Protein AF-A0A0E3PCR7-F1 (afdb_monomer_lite)

Organism: NCBI:txid1434119

pLDDT: mean 77.29, std 13.7, range [46.72, 91.5]

Foldseek 3Di:
DFQKFAQEPQLLVQLVVLVQDVVVVVLCVVVHGDMDTPVRLVVSCVVVDPCPPCVSNSVSSSVSRRVVVVPPPPPDPDCPDDEDAPDVVCVPPDDDYDHDDDD

Sequence (103 aa):
MEKKYCLNEEAFDLMETFNVAKIWQQKLSDYKNKIFSDEEMHRILALLLSPDRNKNIKKRILEACAIAAYHQMTNIPVVTAFLSDDAPQFRQLTYHHALCWIT

Secondary structure (DSSP, 8-state):
---EEE-SHHHHHHHHHTT--HHHHHHHHTTTT-EEEHHHHHHHHHHHS-TTT-HHHHHHHHHHHHHHHHHH-TTS---------S-TTTTTS-S--------

Radius of gyration: 16.65 Å; chains: 1; bounding box: 37×40×42 Å

Structure (mmCIF, N/CA/C/O backbone):
data_AF-A0A0E3PCR7-F1
#
_entry.id   AF-A0A0E3PCR7-F1
#
loop_
_atom_site.group_PDB
_atom_site.id
_atom_site.type_symbol
_atom_site.label_atom_id
_atom_site.label_alt_id
_atom_site.label_comp_id
_atom_site.label_asym_id
_atom_site.label_entity_id
_atom_site.label_seq_id
_atom_site.pdbx_PDB_ins_code
_atom_site.Cartn_x
_atom_site.Cartn_y
_atom_site.Cartn_z
_atom_site.occupancy
_atom_site.B_iso_or_equiv
_atom_site.auth_seq_id
_atom_site.auth_comp_id
_atom_site.auth_asym_id
_atom_site.auth_atom_id
_atom_site.pdbx_PDB_model_num
ATOM 1 N N . MET A 1 1 ? 19.841 8.714 0.775 1.00 52.97 1 MET A N 1
ATOM 2 C CA . MET A 1 1 ? 18.511 9.029 0.214 1.00 52.97 1 MET A CA 1
ATOM 3 C C . MET A 1 1 ? 17.566 9.252 1.372 1.00 52.97 1 MET A C 1
ATOM 5 O O . MET A 1 1 ? 17.511 8.415 2.262 1.00 52.97 1 MET A O 1
ATOM 9 N N . GLU A 1 2 ? 16.903 10.397 1.399 1.00 67.38 2 GLU A N 1
ATOM 10 C CA . GLU A 1 2 ? 15.919 10.725 2.429 1.00 67.38 2 GLU A CA 1
ATOM 11 C C . GLU A 1 2 ? 14.616 9.962 2.147 1.00 67.38 2 GLU A C 1
ATOM 13 O O . GLU A 1 2 ? 14.187 9.888 0.991 1.00 67.38 2 GLU A O 1
ATOM 18 N N . LYS A 1 3 ? 14.013 9.342 3.169 1.00 76.62 3 LYS A N 1
ATOM 19 C CA . LYS A 1 3 ? 12.758 8.596 3.003 1.00 76.62 3 LYS A CA 1
ATOM 20 C C . LYS A 1 3 ? 11.616 9.579 2.772 1.00 76.62 3 LYS A C 1
ATOM 22 O O . LYS A 1 3 ? 11.396 10.479 3.581 1.00 76.62 3 LYS A O 1
ATOM 27 N N . LYS A 1 4 ? 10.891 9.382 1.675 1.00 86.69 4 LYS A N 1
ATOM 28 C CA . LYS A 1 4 ? 9.696 10.152 1.326 1.00 86.69 4 LYS A CA 1
ATOM 29 C C . LYS A 1 4 ? 8.478 9.245 1.375 1.00 86.69 4 LYS A C 1
ATOM 31 O O . LYS A 1 4 ? 8.576 8.065 1.050 1.00 86.69 4 LYS A O 1
ATOM 36 N N . TYR A 1 5 ? 7.347 9.818 1.753 1.00 88.12 5 TYR A N 1
ATOM 37 C CA . TYR A 1 5 ? 6.063 9.135 1.845 1.00 88.12 5 TYR A CA 1
ATOM 38 C C . TYR A 1 5 ? 5.052 9.904 1.010 1.00 88.12 5 TYR A C 1
ATOM 40 O O . TYR A 1 5 ? 4.968 11.126 1.119 1.00 88.12 5 TYR A O 1
ATOM 48 N N . CYS A 1 6 ? 4.286 9.211 0.175 1.00 88.31 6 CYS A N 1
ATOM 49 C CA . CYS A 1 6 ? 3.245 9.832 -0.629 1.00 88.31 6 CYS A CA 1
ATOM 50 C C . CYS A 1 6 ? 1.876 9.302 -0.217 1.00 88.31 6 CYS A C 1
ATOM 52 O O . CYS A 1 6 ? 1.698 8.099 -0.052 1.00 88.31 6 CYS A O 1
ATOM 54 N N . LEU A 1 7 ? 0.917 10.213 -0.063 1.00 87.31 7 LEU A N 1
ATOM 55 C CA . LEU A 1 7 ? -0.495 9.908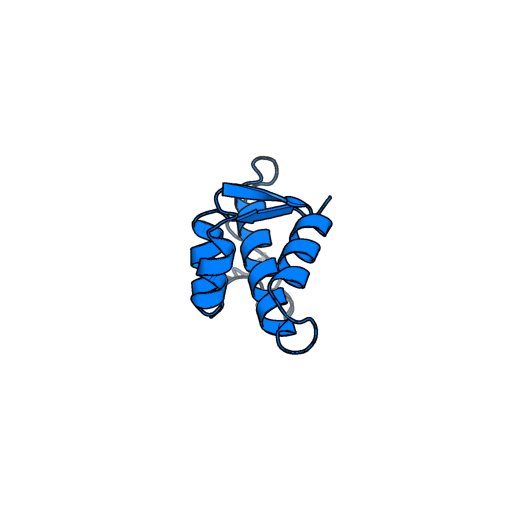 0.161 1.00 87.31 7 LEU A CA 1
ATOM 56 C C . LEU A 1 7 ? -1.282 10.203 -1.125 1.00 87.31 7 LEU A C 1
ATOM 58 O O . LEU A 1 7 ? -2.019 11.183 -1.203 1.00 87.31 7 LEU A O 1
ATOM 62 N N . ASN A 1 8 ? -1.083 9.388 -2.160 1.00 87.88 8 ASN A N 1
ATOM 63 C CA . ASN A 1 8 ? -1.862 9.399 -3.406 1.00 87.88 8 ASN A CA 1
ATOM 64 C C . ASN A 1 8 ? -2.926 8.283 -3.388 1.00 87.88 8 ASN A C 1
ATOM 66 O O . ASN A 1 8 ? -3.057 7.561 -2.405 1.00 87.88 8 ASN A O 1
ATOM 70 N N . GLU A 1 9 ? -3.692 8.139 -4.470 1.00 87.38 9 GLU A N 1
ATOM 71 C CA . GLU A 1 9 ? -4.716 7.085 -4.600 1.00 87.38 9 GLU A CA 1
ATOM 72 C C . GLU A 1 9 ? -4.130 5.680 -4.449 1.00 87.38 9 GLU A C 1
ATOM 74 O O . GLU A 1 9 ? -4.629 4.898 -3.648 1.00 87.38 9 GLU A O 1
ATOM 79 N N . GLU A 1 10 ? -2.985 5.428 -5.076 1.00 89.31 10 GLU A N 1
ATOM 80 C CA . GLU A 1 10 ? -2.251 4.169 -4.943 1.00 89.31 10 GLU A CA 1
ATOM 81 C C . GLU A 1 10 ? -1.876 3.840 -3.488 1.00 89.31 10 GLU A C 1
ATOM 83 O O . GLU A 1 10 ? -1.979 2.691 -3.063 1.00 89.31 10 GLU A O 1
ATOM 88 N N . ALA A 1 11 ? -1.480 4.831 -2.684 1.00 90.81 11 ALA A N 1
ATOM 89 C CA . ALA A 1 11 ? -1.204 4.612 -1.268 1.00 90.81 11 ALA A CA 1
ATOM 90 C C . ALA A 1 11 ? -2.458 4.141 -0.514 1.00 90.81 11 ALA A C 1
ATOM 92 O O . ALA A 1 11 ? -2.348 3.300 0.378 1.00 90.81 11 ALA A O 1
ATOM 93 N N . PHE A 1 12 ? -3.648 4.643 -0.864 1.00 90.12 12 PHE A N 1
ATOM 94 C CA . PHE A 1 12 ? -4.906 4.181 -0.269 1.00 90.12 12 PHE A CA 1
ATOM 95 C C . PHE A 1 12 ? -5.275 2.762 -0.730 1.00 90.12 12 PHE A C 1
ATOM 97 O O . PHE A 1 12 ? -5.670 1.953 0.114 1.00 90.12 12 PHE A O 1
ATOM 104 N N . ASP A 1 13 ? -5.052 2.426 -2.003 1.00 90.38 13 ASP A N 1
ATOM 105 C CA . ASP A 1 13 ? -5.260 1.072 -2.541 1.00 90.38 13 ASP A CA 1
ATOM 106 C C . ASP A 1 13 ? -4.318 0.047 -1.871 1.00 90.38 13 ASP A C 1
ATOM 108 O O . ASP A 1 13 ? -4.720 -1.051 -1.464 1.00 90.38 13 ASP A O 1
ATOM 112 N N . LEU A 1 14 ? -3.054 0.430 -1.657 1.00 90.75 14 LEU A N 1
ATOM 113 C CA . LEU A 1 14 ? -2.075 -0.368 -0.914 1.00 90.75 14 LEU A CA 1
ATOM 114 C C . LEU A 1 14 ? -2.468 -0.522 0.561 1.00 90.75 14 LEU A C 1
ATOM 116 O O . LEU A 1 14 ? -2.334 -1.606 1.126 1.00 90.75 14 LEU A O 1
ATOM 120 N N . MET A 1 15 ? -3.000 0.526 1.198 1.00 91.06 15 MET A N 1
ATOM 121 C CA . MET A 1 15 ? -3.512 0.433 2.570 1.00 91.06 15 MET A CA 1
ATOM 122 C C . MET A 1 15 ? -4.695 -0.536 2.687 1.00 91.06 15 MET A C 1
ATOM 124 O O . MET A 1 15 ? -4.788 -1.248 3.690 1.00 91.06 15 MET A O 1
ATOM 128 N N . GLU A 1 16 ? -5.591 -0.578 1.696 1.00 89.75 16 GLU A N 1
ATOM 129 C CA . GLU A 1 16 ? -6.676 -1.566 1.645 1.00 89.75 16 GLU A CA 1
ATOM 130 C C . GLU A 1 16 ? -6.113 -2.985 1.505 1.00 89.75 16 GLU A C 1
ATOM 132 O O . GLU A 1 16 ? -6.459 -3.865 2.296 1.00 89.75 16 GLU A O 1
ATOM 137 N N . THR A 1 17 ? -5.140 -3.176 0.611 1.00 91.06 17 THR A N 1
ATOM 138 C CA . THR A 1 17 ? -4.424 -4.452 0.435 1.00 91.06 17 THR A CA 1
ATOM 139 C C . THR A 1 17 ? -3.723 -4.909 1.721 1.00 91.06 17 THR A C 1
ATOM 141 O O . THR A 1 17 ? -3.726 -6.093 2.060 1.00 91.06 17 THR A O 1
ATOM 144 N N . PHE A 1 18 ? -3.163 -3.980 2.500 1.00 89.56 18 PHE A N 1
ATOM 145 C CA . PHE A 1 18 ? -2.501 -4.270 3.779 1.00 89.56 18 PHE A CA 1
ATOM 146 C C . PHE A 1 18 ? -3.474 -4.406 4.959 1.00 89.56 18 PHE A C 1
ATOM 148 O O . PHE A 1 18 ? -3.049 -4.547 6.115 1.00 89.56 18 PHE A O 1
ATOM 155 N N . ASN A 1 19 ? -4.782 -4.404 4.694 1.00 88.44 19 ASN A N 1
ATOM 156 C CA . ASN A 1 19 ? -5.836 -4.578 5.686 1.00 88.44 19 ASN A CA 1
ATOM 157 C C . ASN A 1 19 ? -5.798 -3.483 6.777 1.00 88.44 19 ASN A C 1
ATOM 159 O O . ASN A 1 19 ? -5.886 -3.762 7.979 1.00 88.44 19 ASN A O 1
ATOM 163 N N . VAL A 1 20 ? -5.582 -2.226 6.368 1.00 88.75 20 VAL A N 1
ATOM 164 C CA . VAL A 1 20 ? -5.707 -1.036 7.224 1.00 88.75 20 VAL A CA 1
ATOM 165 C C . VAL A 1 20 ? -7.185 -0.649 7.315 1.00 88.75 20 VAL A C 1
ATOM 167 O O . VAL A 1 20 ? -7.862 -0.499 6.305 1.00 88.75 20 VAL A O 1
ATOM 170 N N . ALA A 1 21 ? -7.710 -0.466 8.531 1.00 87.94 21 ALA A N 1
ATOM 171 C CA . ALA A 1 21 ? -9.128 -0.148 8.711 1.00 87.94 21 ALA A CA 1
ATOM 172 C C . ALA A 1 21 ? -9.521 1.195 8.061 1.00 87.94 21 ALA A C 1
ATOM 174 O O . ALA A 1 21 ? -8.802 2.189 8.196 1.00 87.94 21 ALA A O 1
ATOM 175 N N . LYS A 1 22 ? -10.720 1.253 7.461 1.00 87.06 22 LYS A N 1
ATOM 176 C CA . LYS A 1 22 ? -11.252 2.438 6.752 1.00 87.06 22 LYS A CA 1
ATOM 177 C C . LYS A 1 22 ? -11.291 3.715 7.594 1.00 87.06 22 LYS A C 1
ATOM 179 O O . LYS A 1 22 ? -11.114 4.801 7.060 1.00 87.06 22 LYS A O 1
ATOM 184 N N . ILE A 1 23 ? -11.445 3.595 8.915 1.00 86.81 23 ILE A N 1
ATOM 185 C CA . ILE A 1 23 ? -11.390 4.735 9.849 1.00 86.81 23 ILE A CA 1
ATOM 186 C C . ILE A 1 23 ? -10.045 5.474 9.741 1.00 86.81 23 ILE A C 1
ATOM 188 O O . ILE A 1 23 ? -9.998 6.699 9.809 1.00 86.81 23 ILE A O 1
ATOM 192 N N . TRP A 1 24 ? -8.941 4.743 9.560 1.00 86.44 24 TRP A N 1
ATOM 193 C CA . TRP A 1 24 ? -7.610 5.337 9.412 1.00 86.44 24 TRP A CA 1
ATOM 194 C C . TRP A 1 24 ? -7.399 5.924 8.021 1.00 86.44 24 TRP A C 1
ATOM 196 O O . TRP A 1 24 ? -6.818 6.998 7.912 1.00 86.44 24 TRP A O 1
ATOM 206 N N . GLN A 1 25 ? -7.925 5.273 6.982 1.00 85.75 25 GLN A N 1
ATOM 207 C CA . GLN A 1 25 ? -7.911 5.808 5.618 1.00 85.75 25 GLN A CA 1
ATOM 208 C C . GLN A 1 25 ? -8.687 7.132 5.533 1.00 85.75 25 GLN A C 1
ATOM 210 O O . GLN A 1 25 ? -8.186 8.094 4.967 1.00 85.75 25 GLN A O 1
ATOM 215 N N . GLN A 1 26 ? -9.854 7.225 6.178 1.00 86.81 26 GLN A N 1
ATOM 216 C CA . GLN A 1 26 ? -10.630 8.469 6.267 1.00 86.81 26 GLN A CA 1
ATOM 217 C C . GLN A 1 26 ? -9.887 9.565 7.039 1.00 86.81 26 GLN A C 1
ATOM 219 O O . GLN A 1 26 ? -9.848 10.706 6.609 1.00 86.81 26 GLN A O 1
ATOM 224 N N . LYS A 1 27 ? -9.225 9.242 8.155 1.00 86.44 27 LYS A N 1
ATOM 225 C CA . LYS A 1 27 ? -8.394 10.235 8.863 1.00 86.44 27 LYS A CA 1
ATOM 226 C C . LYS A 1 27 ? -7.208 10.726 8.028 1.00 86.44 27 LYS A C 1
ATOM 228 O O . LYS A 1 27 ? -6.738 11.841 8.219 1.00 86.44 27 LYS A O 1
ATOM 233 N N . LEU A 1 28 ? -6.696 9.882 7.136 1.00 85.94 28 LEU A N 1
ATOM 234 C CA . LEU A 1 28 ? -5.591 10.218 6.244 1.00 85.94 28 LEU A CA 1
ATOM 235 C C . LEU A 1 28 ? -6.053 10.902 4.953 1.00 85.94 28 LEU A C 1
ATOM 237 O O . LEU A 1 28 ? -5.225 11.526 4.292 1.00 85.94 28 LEU A O 1
ATOM 241 N N . SER A 1 29 ? -7.343 10.844 4.597 1.00 84.25 29 SER A N 1
ATOM 242 C CA . SER A 1 29 ? -7.849 11.489 3.379 1.00 84.25 29 SER A CA 1
ATOM 243 C C . SER A 1 29 ? -7.709 13.009 3.414 1.00 84.25 29 SER A C 1
ATOM 245 O O . SER A 1 29 ? -7.518 13.618 2.365 1.00 84.25 29 SER A O 1
ATOM 247 N N . ASP A 1 30 ? -7.682 13.610 4.607 1.00 83.38 30 ASP A N 1
ATOM 248 C CA . ASP A 1 30 ? -7.412 15.044 4.804 1.00 83.38 30 ASP A CA 1
ATOM 249 C C . ASP A 1 30 ? -5.998 15.451 4.341 1.00 83.38 30 ASP A C 1
ATOM 251 O O . ASP A 1 30 ? -5.720 16.618 4.058 1.00 83.38 30 ASP A O 1
ATOM 255 N N . TYR A 1 31 ? -5.096 14.475 4.232 1.00 82.62 31 TYR A N 1
ATOM 256 C CA . TYR A 1 31 ? -3.700 14.637 3.835 1.00 82.62 31 TYR A CA 1
ATOM 257 C C . TYR A 1 31 ? -3.425 14.126 2.407 1.00 82.62 31 TYR A C 1
ATOM 259 O O . TYR A 1 31 ? -2.261 14.008 2.017 1.00 82.62 31 TYR A O 1
ATOM 267 N N . LYS A 1 32 ? -4.474 13.829 1.620 1.00 80.50 32 LYS A N 1
ATOM 268 C CA . LYS A 1 32 ? -4.365 13.324 0.241 1.00 80.50 32 LYS A CA 1
ATOM 269 C C . LYS A 1 32 ? -3.603 14.308 -0.667 1.00 80.50 32 LYS A C 1
ATOM 271 O O . LYS A 1 32 ? -3.688 15.525 -0.510 1.00 80.50 32 LYS A O 1
ATOM 276 N N . ASN A 1 33 ? -2.875 13.760 -1.640 1.00 79.00 33 ASN A N 1
ATOM 277 C CA . ASN A 1 33 ? -2.065 14.444 -2.656 1.00 79.00 33 ASN A CA 1
ATOM 278 C C . ASN A 1 33 ? -0.880 15.259 -2.113 1.00 79.00 33 ASN A C 1
ATOM 280 O O . ASN A 1 33 ? -0.432 16.211 -2.751 1.00 79.00 33 ASN A O 1
ATOM 284 N N . LYS A 1 34 ? -0.347 14.883 -0.947 1.00 81.50 34 LYS A N 1
ATOM 285 C CA . LYS A 1 34 ? 0.863 15.488 -0.381 1.00 81.50 34 LYS A CA 1
ATOM 286 C C . LYS A 1 34 ? 1.985 14.464 -0.252 1.00 81.50 34 LYS A C 1
ATOM 288 O O . LYS A 1 34 ? 1.752 13.279 0.001 1.00 81.50 34 LYS A O 1
ATOM 293 N N . ILE A 1 35 ? 3.209 14.951 -0.436 1.00 84.38 35 ILE A N 1
ATOM 294 C CA . ILE A 1 35 ? 4.439 14.219 -0.148 1.00 84.38 35 ILE A CA 1
ATOM 295 C C . ILE A 1 35 ? 4.927 14.697 1.214 1.00 84.38 35 ILE A C 1
ATOM 297 O O . ILE A 1 35 ? 5.004 15.899 1.453 1.00 84.38 35 ILE A O 1
ATOM 301 N N . PHE A 1 36 ? 5.257 13.752 2.081 1.00 86.06 36 PHE A N 1
ATOM 302 C CA . PHE A 1 36 ? 5.739 14.000 3.430 1.00 86.06 36 PHE A CA 1
ATOM 303 C C . PHE A 1 36 ? 7.168 13.488 3.576 1.00 86.06 36 PHE A C 1
ATOM 305 O O . PHE A 1 36 ? 7.534 12.440 3.027 1.00 86.06 36 PHE A O 1
ATOM 312 N N . SER A 1 37 ? 7.968 14.223 4.342 1.00 87.38 37 SER A N 1
ATOM 313 C CA . SER A 1 37 ? 9.226 13.712 4.885 1.00 87.38 37 SER A CA 1
ATOM 314 C C . SER A 1 37 ? 8.969 12.634 5.946 1.00 87.38 37 SER A C 1
ATOM 316 O O . SER A 1 37 ? 7.856 12.484 6.464 1.00 87.38 37 SER A O 1
ATOM 318 N N . ASP A 1 38 ? 10.011 11.877 6.292 1.00 85.69 38 ASP A N 1
ATOM 319 C CA . ASP A 1 38 ? 9.940 10.860 7.345 1.00 85.69 38 ASP A CA 1
ATOM 320 C C . ASP A 1 38 ? 9.463 11.441 8.678 1.00 85.69 38 ASP A C 1
ATOM 322 O O . ASP A 1 38 ? 8.560 10.888 9.308 1.00 85.69 38 ASP A O 1
ATOM 326 N N . GLU A 1 39 ? 9.984 12.600 9.068 1.00 86.62 39 GLU A N 1
ATOM 327 C CA . GLU A 1 39 ? 9.626 13.251 10.325 1.00 86.62 39 GLU A CA 1
ATOM 328 C C . GLU A 1 39 ? 8.165 13.707 10.350 1.00 86.62 39 GLU A C 1
ATOM 330 O O . GLU A 1 39 ? 7.457 13.471 11.332 1.00 86.62 39 GLU A O 1
ATOM 335 N N . GLU A 1 40 ? 7.689 14.332 9.272 1.00 88.06 40 GLU A N 1
ATOM 336 C CA . GLU A 1 40 ? 6.307 14.807 9.166 1.00 88.06 40 GLU A CA 1
ATOM 337 C C . GLU A 1 40 ? 5.315 13.647 9.205 1.00 88.06 40 GLU A C 1
ATOM 339 O O . GLU A 1 40 ? 4.336 13.695 9.954 1.00 88.06 40 GLU A O 1
ATOM 344 N N . MET A 1 41 ? 5.599 12.569 8.468 1.00 87.69 41 MET A N 1
ATOM 345 C CA . MET A 1 41 ? 4.752 11.379 8.457 1.00 87.69 41 MET A CA 1
ATOM 346 C C . MET A 1 41 ? 4.692 10.735 9.847 1.00 87.69 41 MET A C 1
ATOM 348 O O . MET A 1 41 ? 3.616 10.383 10.337 1.00 87.69 41 MET A O 1
ATOM 352 N N . HIS A 1 42 ? 5.832 10.633 10.539 1.00 87.31 42 HIS A N 1
ATOM 353 C CA . HIS A 1 42 ? 5.876 10.104 11.901 1.00 87.31 42 HIS A CA 1
ATOM 354 C C . HIS A 1 42 ? 5.110 10.980 12.897 1.00 87.31 42 HIS A C 1
ATOM 356 O O . HIS A 1 42 ? 4.456 10.423 13.785 1.00 87.31 42 HIS A O 1
ATOM 362 N N . ARG A 1 43 ? 5.144 12.312 12.745 1.00 88.12 43 ARG A N 1
ATOM 363 C CA . ARG A 1 43 ? 4.372 13.256 13.570 1.00 88.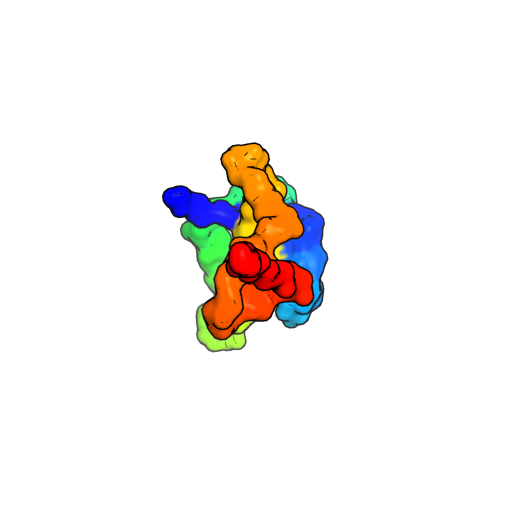12 43 ARG A CA 1
ATOM 364 C C . ARG A 1 43 ? 2.869 13.108 13.341 1.00 88.12 43 ARG A C 1
ATOM 366 O O . ARG A 1 43 ? 2.136 12.955 14.313 1.00 88.12 43 ARG A O 1
ATOM 373 N N . ILE A 1 44 ? 2.413 13.077 12.086 1.00 87.88 44 ILE A N 1
ATOM 374 C CA . ILE A 1 44 ? 0.989 12.891 11.749 1.00 87.88 44 ILE A CA 1
ATOM 375 C C . ILE A 1 44 ? 0.482 11.566 12.324 1.00 87.88 44 ILE A C 1
ATOM 377 O O . ILE A 1 44 ? -0.541 11.523 13.005 1.00 87.88 44 ILE A O 1
ATOM 381 N N . LEU A 1 45 ? 1.233 10.480 12.135 1.00 87.00 45 LEU A N 1
ATOM 382 C CA . LEU A 1 45 ? 0.848 9.177 12.670 1.00 87.00 45 LEU A CA 1
ATOM 383 C C . LEU A 1 45 ? 0.858 9.138 14.199 1.00 87.00 45 LEU A C 1
ATOM 385 O O . LEU A 1 45 ? 0.006 8.470 14.771 1.00 87.00 45 LEU A O 1
ATOM 389 N N . ALA A 1 46 ? 1.777 9.841 14.866 1.00 86.44 46 ALA A N 1
ATOM 390 C CA . ALA A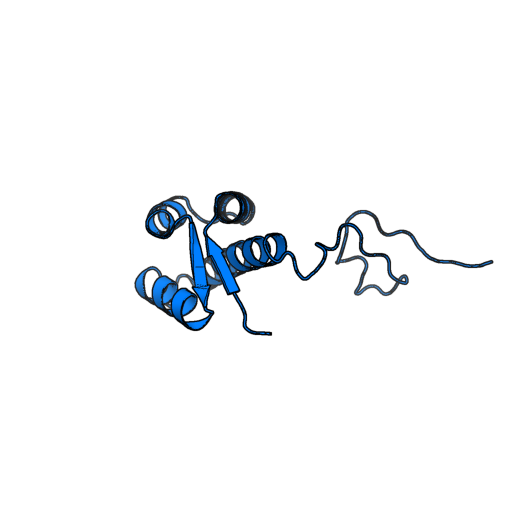 1 46 ? 1.785 9.938 16.326 1.00 86.44 46 ALA A CA 1
ATOM 391 C C . ALA A 1 46 ? 0.586 10.733 16.877 1.00 86.44 46 ALA A C 1
ATOM 393 O O . ALA A 1 46 ? 0.106 10.424 17.964 1.00 86.44 46 ALA A O 1
ATOM 394 N N . LEU A 1 47 ? 0.085 11.721 16.127 1.00 85.31 47 LEU A N 1
ATOM 395 C CA . LEU A 1 47 ? -1.128 12.470 16.475 1.00 85.31 47 LEU A CA 1
ATOM 396 C C . LEU A 1 47 ? -2.399 11.637 16.258 1.00 85.31 47 LEU A C 1
ATOM 398 O O . LEU A 1 47 ? -3.329 11.702 17.059 1.00 85.31 47 LEU A O 1
ATOM 402 N N . LEU A 1 48 ? -2.450 10.850 15.180 1.00 82.88 48 LEU A N 1
ATOM 403 C CA . LEU A 1 48 ? -3.631 10.058 14.823 1.00 82.88 48 LEU A CA 1
ATOM 404 C C . LEU A 1 48 ? -3.730 8.743 15.611 1.00 82.88 48 LEU A C 1
ATOM 406 O O . LEU A 1 48 ? -4.834 8.308 15.947 1.00 82.88 48 LEU A O 1
ATOM 410 N N . LEU A 1 49 ? -2.597 8.090 15.879 1.00 81.12 49 LEU A N 1
ATOM 411 C CA . LEU A 1 49 ? -2.512 6.746 16.447 1.00 81.12 49 LEU A CA 1
ATOM 412 C C . LEU A 1 49 ? -1.824 6.792 17.813 1.00 81.12 49 LEU A C 1
ATOM 414 O O . LEU A 1 49 ? -0.693 7.257 17.933 1.00 81.12 49 LEU A O 1
ATOM 418 N N . SER A 1 50 ? -2.449 6.201 18.832 1.00 75.75 50 SER A N 1
ATOM 419 C CA . SER A 1 50 ? -1.774 5.996 20.114 1.00 75.75 50 SER A CA 1
ATOM 420 C C . SER A 1 50 ? -0.558 5.067 19.932 1.00 75.75 50 SER A C 1
ATOM 422 O O . SER A 1 50 ? -0.713 3.980 19.357 1.00 75.75 50 SER A O 1
ATOM 424 N N . PRO A 1 51 ? 0.634 5.449 20.430 1.00 65.88 51 PRO A N 1
ATOM 425 C CA . PRO A 1 51 ? 1.900 4.788 20.108 1.00 65.88 51 PRO A CA 1
ATOM 426 C C . PRO A 1 51 ? 1.967 3.305 20.493 1.00 65.88 51 PRO A C 1
ATOM 428 O O . PRO A 1 51 ? 2.651 2.547 19.810 1.00 65.88 51 PRO A O 1
ATOM 431 N N . ASP A 1 52 ? 1.237 2.861 21.521 1.00 66.06 52 ASP A N 1
ATOM 432 C CA . ASP A 1 52 ? 1.338 1.479 22.010 1.00 66.06 52 ASP A CA 1
ATOM 433 C C . ASP A 1 52 ? 0.318 0.500 21.434 1.00 66.06 52 ASP A C 1
ATOM 435 O O . ASP A 1 52 ? 0.646 -0.669 21.240 1.00 66.06 52 ASP A O 1
ATOM 439 N N . ARG A 1 53 ? -0.892 0.953 21.089 1.00 69.75 53 ARG A N 1
ATOM 440 C CA . ARG A 1 53 ? -1.961 0.045 20.634 1.00 69.75 53 ARG A CA 1
ATOM 441 C C . ARG A 1 53 ? -1.909 -0.246 19.133 1.00 69.75 53 ARG A C 1
ATOM 443 O O . ARG A 1 53 ? -2.387 -1.286 18.694 1.00 69.75 53 ARG A O 1
ATOM 450 N N . ASN A 1 54 ? -1.290 0.644 18.352 1.00 80.31 54 ASN A N 1
ATOM 451 C CA . ASN A 1 54 ? -1.427 0.664 16.893 1.00 80.31 54 ASN A CA 1
ATOM 452 C C . ASN A 1 54 ? -0.097 0.532 16.126 1.00 80.31 54 ASN A C 1
ATOM 454 O O . ASN A 1 54 ? -0.023 0.928 14.962 1.00 80.31 54 ASN A O 1
ATOM 458 N N . LYS A 1 55 ? 0.951 -0.049 16.731 1.00 82.12 55 LYS A N 1
ATOM 459 C CA . LYS A 1 55 ? 2.284 -0.204 16.100 1.00 82.12 55 LYS A CA 1
ATOM 460 C C . LYS A 1 55 ? 2.223 -0.903 14.734 1.00 82.12 55 LYS A C 1
ATOM 462 O O . LYS A 1 55 ? 2.826 -0.431 13.774 1.00 82.12 55 LYS A O 1
ATOM 467 N N . ASN A 1 56 ? 1.426 -1.968 14.623 1.00 86.56 56 ASN A N 1
ATOM 468 C CA . ASN A 1 56 ? 1.245 -2.701 13.364 1.00 86.56 56 ASN A CA 1
ATOM 469 C C . ASN A 1 56 ? 0.519 -1.874 12.293 1.00 86.56 56 ASN A C 1
ATOM 471 O O . ASN A 1 56 ? 0.903 -1.905 11.129 1.00 86.56 56 ASN A O 1
ATOM 475 N N . ILE A 1 57 ? -0.500 -1.103 12.685 1.00 87.50 57 ILE A N 1
ATOM 476 C CA . ILE A 1 57 ? -1.250 -0.234 11.766 1.00 87.50 57 ILE A CA 1
ATOM 477 C C . ILE A 1 57 ? -0.343 0.892 11.261 1.00 87.50 57 ILE A C 1
ATOM 479 O O . ILE A 1 57 ? -0.290 1.143 10.062 1.00 87.50 57 ILE A O 1
ATOM 483 N N . L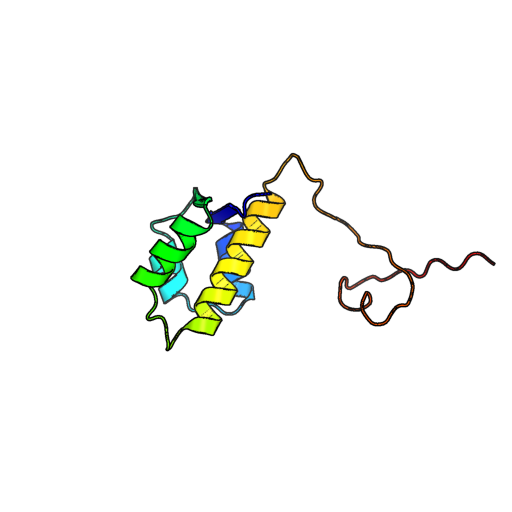YS A 1 58 ? 0.434 1.511 12.161 1.00 89.12 58 LYS A N 1
ATOM 484 C CA . LYS A 1 58 ? 1.424 2.538 11.817 1.00 89.12 58 LYS A CA 1
ATOM 485 C C . LYS A 1 58 ? 2.422 2.024 10.778 1.00 89.12 58 LYS A C 1
ATOM 487 O O . LYS A 1 58 ? 2.666 2.703 9.788 1.00 89.12 58 LYS A O 1
ATOM 492 N N . LYS A 1 59 ? 2.969 0.823 10.995 1.00 90.06 59 LYS A N 1
ATOM 493 C CA . LYS A 1 59 ? 3.923 0.192 10.076 1.00 90.06 59 LYS A CA 1
ATOM 494 C C . LYS A 1 59 ? 3.317 -0.016 8.684 1.00 90.06 59 LYS A C 1
ATOM 496 O O . LYS A 1 59 ? 3.916 0.415 7.710 1.00 90.06 59 LYS A O 1
ATOM 501 N N . ARG A 1 60 ? 2.107 -0.575 8.604 1.00 91.19 60 ARG A N 1
ATOM 502 C CA . ARG A 1 60 ? 1.405 -0.808 7.328 1.00 91.19 60 ARG A CA 1
ATOM 503 C C . ARG A 1 60 ? 1.124 0.483 6.559 1.00 91.19 60 ARG A C 1
ATOM 505 O O . ARG A 1 60 ? 1.298 0.521 5.348 1.00 91.19 60 ARG A O 1
ATOM 512 N N . ILE A 1 61 ? 0.722 1.548 7.256 1.00 90.44 61 ILE A N 1
ATOM 513 C CA . ILE A 1 61 ? 0.501 2.861 6.631 1.00 90.44 61 ILE A CA 1
ATOM 514 C C . ILE A 1 61 ? 1.819 3.425 6.080 1.00 90.44 61 ILE A C 1
ATOM 516 O O . ILE A 1 61 ? 1.851 3.908 4.952 1.00 90.44 61 ILE A O 1
ATOM 520 N N . LEU A 1 62 ? 2.910 3.341 6.850 1.00 90.44 62 LEU A N 1
ATOM 521 C CA . LEU A 1 62 ? 4.233 3.788 6.399 1.00 90.44 62 LEU A CA 1
ATOM 522 C C . LEU A 1 62 ? 4.712 3.007 5.170 1.00 90.44 62 LEU A C 1
ATOM 524 O O . LEU A 1 62 ? 5.206 3.617 4.227 1.00 90.44 62 LEU A O 1
ATOM 528 N N . GLU A 1 63 ? 4.544 1.684 5.163 1.00 90.75 63 GLU A N 1
ATOM 529 C CA . GLU A 1 63 ? 4.910 0.822 4.032 1.00 90.75 63 GLU A CA 1
ATOM 530 C C . GLU A 1 63 ? 4.133 1.195 2.763 1.00 90.75 63 GLU A C 1
ATOM 532 O O . GLU A 1 63 ? 4.747 1.399 1.718 1.00 90.75 63 GLU A O 1
ATOM 537 N N . ALA A 1 64 ? 2.810 1.374 2.859 1.00 91.50 64 ALA A N 1
ATOM 538 C CA . ALA A 1 64 ? 1.979 1.771 1.721 1.00 91.50 64 ALA A CA 1
ATOM 539 C C . ALA A 1 64 ? 2.415 3.123 1.136 1.00 91.50 64 ALA A C 1
ATOM 541 O O . ALA A 1 64 ? 2.637 3.244 -0.070 1.00 91.50 64 ALA A O 1
ATOM 542 N N . CYS A 1 65 ? 2.617 4.129 1.993 1.00 89.75 65 CYS A N 1
ATOM 543 C CA . CYS A 1 65 ? 3.036 5.452 1.539 1.00 89.75 65 CYS A CA 1
ATOM 544 C C . CYS A 1 65 ? 4.467 5.470 0.976 1.00 89.75 65 CYS A C 1
ATOM 546 O O . CYS A 1 65 ? 4.769 6.285 0.103 1.00 89.75 65 CYS A O 1
ATOM 548 N N . ALA A 1 66 ? 5.360 4.610 1.475 1.00 89.56 66 ALA A N 1
ATOM 549 C CA . ALA A 1 66 ? 6.727 4.497 0.971 1.00 89.56 66 ALA A CA 1
ATOM 550 C C . ALA A 1 66 ? 6.768 3.850 -0.422 1.00 89.56 66 ALA A C 1
ATOM 552 O O . ALA A 1 66 ? 7.498 4.329 -1.288 1.00 89.56 66 ALA A O 1
ATOM 553 N N . ILE A 1 67 ? 5.962 2.807 -0.656 1.00 88.50 67 ILE A N 1
ATOM 554 C CA . ILE A 1 67 ? 5.838 2.160 -1.971 1.00 88.50 67 ILE A CA 1
ATOM 555 C C . ILE A 1 67 ? 5.281 3.153 -2.996 1.00 88.50 67 ILE A C 1
ATOM 557 O O . ILE A 1 67 ? 5.886 3.348 -4.047 1.00 88.50 67 ILE A O 1
ATOM 561 N N . ALA A 1 68 ? 4.203 3.862 -2.657 1.00 89.12 68 ALA A N 1
ATOM 562 C CA . ALA A 1 68 ? 3.637 4.889 -3.530 1.00 89.12 68 ALA A CA 1
ATOM 563 C C . ALA A 1 68 ? 4.632 6.026 -3.837 1.00 89.12 68 ALA A C 1
ATOM 565 O O . ALA A 1 68 ? 4.713 6.517 -4.963 1.00 89.12 68 ALA A O 1
ATOM 566 N N . ALA A 1 69 ? 5.433 6.444 -2.849 1.00 87.50 69 ALA A N 1
ATOM 567 C CA . ALA A 1 69 ? 6.493 7.423 -3.078 1.00 87.50 69 ALA A CA 1
ATOM 568 C C . ALA A 1 69 ? 7.582 6.885 -4.013 1.00 87.50 69 ALA A C 1
ATOM 570 O O . ALA A 1 69 ? 8.059 7.627 -4.868 1.00 87.50 69 ALA A O 1
ATOM 571 N N . TYR A 1 70 ? 7.966 5.614 -3.865 1.00 84.31 70 TYR A N 1
ATOM 572 C CA . TYR A 1 70 ? 8.937 4.957 -4.735 1.00 84.31 70 TYR A CA 1
ATOM 573 C C . TYR A 1 70 ? 8.439 4.874 -6.184 1.00 84.31 70 TYR A C 1
ATOM 575 O O . TYR A 1 70 ? 9.184 5.237 -7.090 1.00 84.31 70 TYR A O 1
ATOM 583 N N . HIS A 1 71 ? 7.177 4.503 -6.416 1.00 84.12 71 HIS A N 1
ATOM 584 C CA . HIS A 1 71 ? 6.608 4.438 -7.767 1.00 84.12 71 HIS A CA 1
ATOM 585 C C . HIS A 1 71 ? 6.502 5.806 -8.460 1.00 84.12 71 HIS A C 1
ATOM 587 O O . HIS A 1 71 ? 6.572 5.883 -9.685 1.00 84.12 71 HIS A O 1
ATOM 593 N N . GLN A 1 72 ? 6.406 6.899 -7.695 1.00 79.94 72 GLN A N 1
ATOM 594 C CA . GLN A 1 72 ? 6.455 8.264 -8.233 1.00 79.94 72 GLN A CA 1
ATOM 595 C C . GLN A 1 72 ? 7.871 8.793 -8.487 1.00 79.94 72 GLN A C 1
ATOM 597 O O . GLN A 1 72 ? 8.024 9.827 -9.143 1.00 79.94 72 GLN A O 1
ATOM 602 N N . MET A 1 73 ? 8.919 8.148 -7.964 1.00 76.88 73 MET A N 1
ATOM 603 C CA . MET A 1 73 ? 10.288 8.608 -8.191 1.00 76.88 73 MET A CA 1
ATOM 604 C C . MET A 1 73 ? 10.699 8.340 -9.639 1.00 76.88 73 MET A C 1
ATOM 606 O O . MET A 1 73 ? 11.191 7.275 -9.976 1.00 76.88 73 MET A O 1
ATOM 610 N N . THR A 1 74 ? 10.599 9.360 -10.490 1.00 66.06 74 THR A N 1
ATOM 611 C CA . THR A 1 74 ? 11.005 9.294 -11.906 1.00 66.06 74 THR A CA 1
ATOM 612 C C . THR A 1 74 ? 12.504 9.055 -12.109 1.00 66.06 74 THR A C 1
ATOM 614 O O . THR A 1 74 ? 12.924 8.659 -13.191 1.00 66.06 74 THR A O 1
ATOM 617 N N . ASN A 1 75 ? 13.323 9.310 -11.083 1.00 65.62 75 ASN A N 1
ATOM 618 C CA . ASN A 1 75 ? 14.778 9.149 -11.146 1.00 65.62 75 ASN A CA 1
ATOM 619 C C . ASN A 1 75 ? 15.251 7.708 -10.926 1.00 65.62 75 ASN A C 1
ATOM 621 O O . ASN A 1 75 ? 16.408 7.412 -11.214 1.00 65.62 75 ASN A O 1
ATOM 625 N N . ILE A 1 76 ? 14.403 6.835 -10.381 1.00 65.25 76 ILE A N 1
ATOM 626 C CA . ILE A 1 76 ? 14.739 5.431 -10.157 1.00 65.25 76 ILE A CA 1
ATOM 627 C C . ILE A 1 76 ? 13.728 4.627 -10.966 1.00 65.25 76 ILE A C 1
ATOM 629 O O . ILE A 1 76 ? 12.536 4.743 -10.695 1.00 65.25 76 ILE A O 1
ATOM 633 N N . PRO A 1 77 ? 14.152 3.832 -11.962 1.00 65.88 77 PRO A N 1
ATOM 634 C CA . PRO A 1 77 ? 13.208 2.992 -12.675 1.00 65.88 77 PRO A CA 1
ATOM 635 C C . PRO A 1 77 ? 12.523 2.070 -11.665 1.00 65.88 77 PRO A C 1
ATOM 637 O O . PRO A 1 77 ? 13.190 1.420 -10.852 1.00 65.88 77 PRO A O 1
ATOM 640 N N . VAL A 1 78 ? 11.191 2.039 -11.702 1.00 68.31 78 VAL A N 1
ATOM 641 C CA . VAL A 1 78 ? 10.414 1.062 -10.939 1.00 68.31 78 VAL A CA 1
ATOM 642 C C . VAL A 1 78 ? 10.897 -0.316 -11.374 1.00 68.31 78 VAL A C 1
ATOM 644 O O . VAL A 1 78 ? 10.880 -0.621 -12.568 1.00 68.31 78 VAL A O 1
ATOM 647 N N . VAL A 1 79 ? 11.399 -1.121 -10.436 1.00 70.00 79 VAL A N 1
ATOM 648 C CA . VAL A 1 79 ? 11.905 -2.460 -10.757 1.00 70.00 79 VAL A CA 1
ATOM 649 C C . VAL A 1 79 ? 10.726 -3.310 -11.226 1.00 70.00 79 VAL A C 1
ATOM 651 O O . VAL A 1 79 ? 9.903 -3.744 -10.427 1.00 70.00 79 VAL A O 1
ATOM 654 N N . THR A 1 80 ? 10.635 -3.521 -12.538 1.00 58.69 80 THR A N 1
ATOM 655 C CA . THR A 1 80 ? 9.536 -4.253 -13.184 1.00 58.69 80 THR A CA 1
ATOM 656 C C . THR A 1 80 ? 9.682 -5.767 -13.060 1.00 58.69 80 THR A C 1
ATOM 658 O O . THR A 1 80 ? 8.684 -6.480 -13.027 1.00 58.69 80 THR A O 1
ATOM 661 N N . ALA A 1 81 ? 10.917 -6.264 -12.976 1.00 52.88 81 ALA A N 1
ATOM 662 C CA . ALA A 1 81 ? 11.237 -7.665 -12.738 1.00 52.88 81 ALA A CA 1
ATOM 663 C C . ALA A 1 81 ? 12.603 -7.774 -12.044 1.00 52.88 81 ALA A C 1
ATOM 665 O O . ALA A 1 81 ? 13.553 -7.089 -12.423 1.00 52.88 81 ALA A O 1
ATOM 666 N N . PHE A 1 82 ? 12.707 -8.640 -11.035 1.00 56.03 82 PHE A N 1
ATOM 667 C CA . PHE A 1 82 ? 13.945 -8.898 -10.297 1.00 56.03 82 PHE A CA 1
ATOM 668 C C . PHE A 1 82 ? 14.413 -10.335 -10.570 1.00 56.03 82 PHE A C 1
ATOM 670 O O . PHE A 1 82 ? 13.727 -11.290 -10.221 1.00 56.03 82 PHE A O 1
ATOM 677 N N . LEU A 1 83 ? 15.560 -10.494 -11.234 1.00 57.12 83 LEU A N 1
ATOM 678 C CA . LEU A 1 83 ? 16.172 -11.790 -11.551 1.00 57.12 83 LEU A CA 1
ATOM 679 C C . LEU A 1 83 ? 17.357 -12.031 -10.606 1.00 57.12 83 LEU A C 1
ATOM 681 O O . LEU A 1 83 ? 18.204 -11.150 -10.468 1.00 57.12 83 LEU A O 1
ATOM 685 N N . SER A 1 84 ? 17.442 -13.200 -9.972 1.00 60.03 84 SER A N 1
ATOM 686 C CA . SER A 1 84 ? 18.509 -13.519 -9.012 1.00 60.03 84 SER A CA 1
ATOM 687 C C . SER A 1 84 ? 18.924 -14.991 -9.080 1.00 60.03 84 SER A C 1
ATOM 689 O O . SER A 1 84 ? 18.162 -15.822 -9.565 1.00 60.03 84 SER A O 1
ATOM 691 N N . ASP A 1 85 ? 20.081 -15.329 -8.506 1.00 57.25 85 ASP A N 1
ATOM 692 C CA . ASP A 1 85 ? 20.500 -16.719 -8.261 1.00 57.25 85 ASP A CA 1
ATOM 693 C C . ASP A 1 85 ? 19.533 -17.449 -7.294 1.00 57.25 85 ASP A C 1
ATOM 695 O O . ASP A 1 85 ? 18.761 -16.786 -6.583 1.00 57.25 85 ASP A O 1
ATOM 699 N N . ASP A 1 86 ? 19.572 -18.790 -7.237 1.00 56.06 86 ASP A N 1
ATOM 700 C CA . ASP A 1 86 ? 18.709 -19.640 -6.381 1.00 56.06 86 ASP A CA 1
ATOM 701 C C . ASP A 1 86 ? 19.125 -19.623 -4.900 1.00 56.06 86 ASP A C 1
ATOM 703 O O . ASP A 1 86 ? 19.156 -20.635 -4.197 1.00 56.06 86 ASP A O 1
ATOM 707 N N . ALA A 1 87 ? 19.467 -18.438 -4.402 1.00 59.66 87 ALA A N 1
ATOM 708 C CA . ALA A 1 87 ? 19.636 -18.221 -2.982 1.00 59.66 87 ALA A CA 1
ATOM 709 C C . ALA A 1 87 ? 18.240 -18.154 -2.327 1.00 59.66 87 ALA A C 1
ATOM 711 O O . ALA A 1 87 ? 17.389 -17.380 -2.782 1.00 59.66 87 ALA A O 1
ATOM 712 N N . PRO A 1 88 ? 17.987 -18.879 -1.217 1.00 59.28 88 PRO A N 1
ATOM 713 C CA . PRO A 1 88 ? 16.673 -18.920 -0.562 1.00 59.28 88 PRO A CA 1
ATOM 714 C C . PRO A 1 88 ? 16.120 -17.533 -0.209 1.00 59.28 88 PRO A C 1
ATOM 716 O O . PRO A 1 88 ? 14.911 -17.314 -0.233 1.00 59.28 88 PRO A O 1
ATOM 719 N N . GLN A 1 89 ? 17.022 -16.590 0.074 1.00 61.81 89 GLN A N 1
ATOM 720 C CA . GLN A 1 89 ? 16.705 -15.196 0.370 1.00 61.81 89 GLN A CA 1
ATOM 721 C C . GLN A 1 89 ? 16.090 -14.400 -0.801 1.00 61.81 89 GLN A C 1
ATOM 723 O O . GLN A 1 89 ? 15.444 -13.391 -0.536 1.00 61.81 89 GLN A O 1
ATOM 728 N N . PHE A 1 90 ? 16.213 -14.832 -2.064 1.00 57.06 90 PHE A N 1
ATOM 729 C CA . PHE A 1 90 ? 15.666 -14.095 -3.218 1.00 57.06 90 PHE A CA 1
ATOM 730 C C . PHE A 1 90 ? 14.411 -14.700 -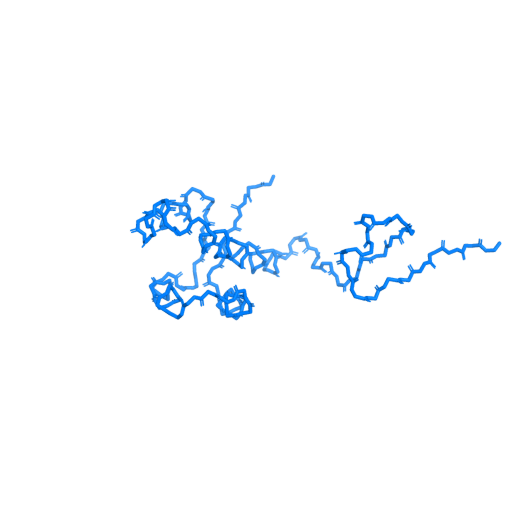3.857 1.00 57.06 90 PHE A C 1
ATOM 732 O O . PHE A 1 90 ? 13.638 -13.961 -4.468 1.00 57.06 90 PHE A O 1
ATOM 739 N N . ARG A 1 91 ? 14.104 -15.981 -3.602 1.00 56.66 91 ARG A N 1
ATOM 740 C CA . ARG A 1 91 ? 12.769 -16.564 -3.875 1.00 56.66 91 ARG A CA 1
ATOM 741 C C . ARG A 1 91 ? 11.625 -15.801 -3.202 1.00 56.66 91 ARG A C 1
ATOM 743 O O . ARG A 1 91 ? 10.465 -15.997 -3.539 1.00 56.66 91 ARG A O 1
ATOM 750 N N . GLN A 1 92 ? 11.949 -14.957 -2.228 1.00 57.44 92 GLN A N 1
ATOM 751 C CA . GLN A 1 92 ? 10.990 -14.158 -1.477 1.00 57.44 92 GLN A CA 1
ATOM 752 C C . GLN A 1 92 ? 10.749 -12.759 -2.065 1.00 57.44 92 GLN A C 1
ATOM 754 O O . GLN A 1 92 ? 9.914 -12.036 -1.530 1.00 57.44 92 GLN A O 1
ATOM 759 N N . LEU A 1 93 ? 11.451 -12.359 -3.136 1.00 54.56 93 LEU A N 1
ATOM 760 C CA . LEU A 1 93 ? 11.348 -10.999 -3.686 1.00 54.56 93 LEU A CA 1
ATOM 761 C C . LEU A 1 93 ? 10.392 -10.852 -4.892 1.00 54.56 93 LEU A C 1
ATOM 763 O O . LEU A 1 93 ? 10.035 -9.726 -5.223 1.00 54.56 93 LEU A O 1
ATOM 767 N N . THR A 1 94 ? 9.965 -11.932 -5.563 1.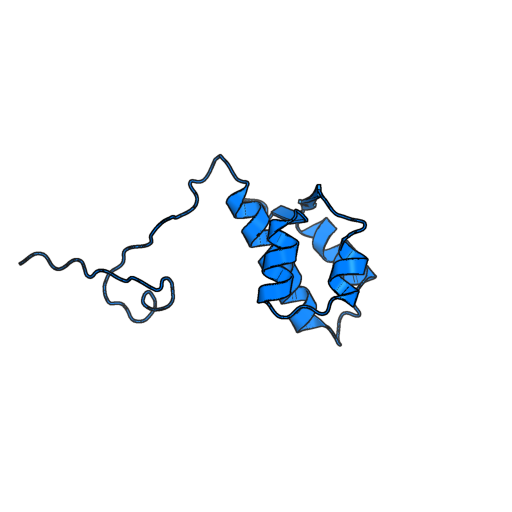00 46.72 94 THR A N 1
ATOM 768 C CA . THR A 1 94 ? 9.084 -11.883 -6.760 1.00 46.72 94 THR A CA 1
ATOM 769 C C . THR A 1 94 ? 8.388 -13.231 -7.028 1.00 46.72 94 THR A C 1
ATOM 771 O O . THR A 1 94 ? 8.887 -14.273 -6.615 1.00 46.72 94 THR A O 1
ATOM 774 N N . TYR A 1 95 ? 7.238 -13.214 -7.723 1.00 47.09 95 TYR A N 1
ATOM 775 C CA . TYR A 1 95 ? 6.418 -14.398 -8.045 1.00 47.09 95 TYR A CA 1
ATOM 776 C C . TYR A 1 95 ? 6.935 -15.220 -9.243 1.00 47.09 95 TYR A C 1
ATOM 778 O O . TYR A 1 95 ? 6.774 -16.438 -9.274 1.00 47.09 95 TYR A O 1
ATOM 786 N N . HIS A 1 96 ? 7.585 -14.581 -10.221 1.00 48.56 96 HIS A N 1
ATOM 787 C CA . HIS A 1 96 ? 8.276 -15.272 -11.312 1.00 48.56 96 HIS A CA 1
ATOM 788 C C . HIS A 1 96 ? 9.781 -15.107 -11.115 1.00 48.56 96 HIS A C 1
ATOM 790 O O . HIS A 1 96 ? 10.326 -14.013 -11.263 1.00 48.56 96 HIS A O 1
ATOM 796 N N . HIS A 1 97 ? 10.439 -16.205 -10.747 1.00 57.66 97 HIS A N 1
ATOM 797 C CA . HIS A 1 97 ? 11.878 -16.287 -10.522 1.00 57.66 97 HIS A CA 1
ATOM 798 C C . HIS A 1 97 ? 12.474 -17.190 -11.606 1.00 57.66 97 HIS A C 1
ATOM 800 O O . HIS A 1 97 ? 12.236 -18.396 -11.612 1.00 57.66 97 HIS A O 1
ATOM 806 N N . ALA A 1 98 ? 13.160 -16.600 -12.587 1.00 55.12 98 ALA A N 1
ATOM 807 C CA . ALA A 1 98 ? 13.866 -17.356 -13.618 1.00 55.12 98 ALA A CA 1
ATOM 808 C C . ALA A 1 98 ? 15.315 -17.591 -13.167 1.00 55.12 98 ALA A C 1
ATOM 810 O O . ALA A 1 98 ? 15.981 -16.690 -12.665 1.00 55.12 98 ALA A O 1
ATOM 811 N N . LEU A 1 99 ? 15.791 -18.824 -13.308 1.00 64.75 99 LEU A N 1
ATOM 812 C CA . LEU A 1 99 ? 17.123 -19.220 -12.864 1.00 64.75 99 LEU A CA 1
ATOM 813 C C . LEU A 1 99 ? 18.119 -19.010 -14.003 1.00 64.75 99 LEU A C 1
ATOM 815 O O . LEU A 1 99 ? 17.895 -19.460 -15.126 1.00 64.75 99 LEU A O 1
ATOM 819 N N . CYS A 1 100 ? 19.225 -18.329 -13.727 1.00 59.72 100 CYS A N 1
ATOM 820 C CA . CYS A 1 100 ? 20.291 -18.122 -14.697 1.00 59.72 100 CYS A CA 1
ATOM 821 C C . CYS A 1 100 ? 21.313 -19.258 -14.615 1.00 59.72 100 CYS A C 1
ATOM 823 O O . CYS A 1 100 ? 22.367 -19.090 -14.009 1.00 59.72 100 CYS A O 1
ATOM 825 N N . TRP A 1 101 ? 21.030 -20.415 -15.216 1.00 60.56 101 TRP A N 1
ATOM 826 C CA . TRP A 1 101 ? 22.081 -21.412 -15.452 1.00 60.56 101 TRP A CA 1
ATOM 827 C C . TRP A 1 101 ? 22.558 -21.352 -16.906 1.00 60.56 101 TRP A C 1
ATOM 829 O O . TRP A 1 101 ? 21.797 -21.592 -17.841 1.00 60.56 101 TRP A O 1
ATOM 839 N N . ILE A 1 102 ? 23.835 -20.987 -17.063 1.00 51.84 102 ILE A N 1
ATOM 840 C CA . ILE A 1 102 ? 24.655 -21.214 -18.258 1.00 51.84 102 ILE A CA 1
ATOM 841 C C . ILE A 1 102 ? 25.092 -22.683 -18.204 1.00 51.84 102 ILE A C 1
ATOM 843 O O . ILE A 1 102 ? 25.590 -23.121 -17.167 1.00 51.84 102 ILE A O 1
ATOM 847 N N . THR A 1 103 ? 24.871 -23.431 -19.287 1.00 56.81 103 THR A N 1
ATOM 848 C CA . THR A 1 103 ? 25.387 -24.800 -19.475 1.00 56.81 103 THR A CA 1
ATOM 849 C C . THR A 1 103 ? 26.887 -24.815 -19.698 1.00 56.81 103 THR A C 1
ATOM 851 O O . THR A 1 103 ? 27.338 -23.969 -20.506 1.00 56.81 103 THR A O 1
#